Protein AF-A0AB73U6R0-F1 (afdb_monomer_lite)

Organism: Mycobacteroides chelonae (NCBI:txid1774)

Secondary structure (DSSP, 8-state):
----PPPPP---SHHHHHHHHHHHTT--HHHHHHHTT--HHHHHHHHHS-PPPSSHHHHHHHHHHHH---HHHHHH----S-TT----------------

pLDDT: mean 83.36, std 17.57, range [44.5, 97.25]

Structure (mmCIF, N/CA/C/O backbone):
data_AF-A0AB73U6R0-F1
#
_entry.id   AF-A0AB73U6R0-F1
#
loop_
_atom_site.group_PDB
_atom_site.id
_atom_site.type_symbol
_atom_site.label_atom_id
_atom_site.label_alt_id
_atom_site.label_comp_id
_atom_site.label_asym_id
_atom_site.label_entity_id
_atom_site.label_seq_id
_atom_site.pdbx_PDB_ins_code
_atom_site.Cartn_x
_atom_site.Cartn_y
_atom_site.Cartn_z
_atom_site.occupancy
_atom_site.B_iso_or_equiv
_atom_site.auth_seq_id
_atom_site.auth_comp_id
_atom_site.auth_asym_id
_atom_site.auth_atom_id
_atom_site.pdbx_PDB_model_num
ATOM 1 N N . MET A 1 1 ? 10.722 -23.371 -32.722 1.00 47.88 1 MET A N 1
ATOM 2 C CA . MET A 1 1 ? 9.477 -22.846 -32.126 1.00 47.88 1 MET A CA 1
ATOM 3 C C . MET A 1 1 ? 9.824 -22.347 -30.733 1.00 47.88 1 MET A C 1
ATOM 5 O O . MET A 1 1 ? 10.112 -23.163 -29.871 1.00 47.88 1 MET A O 1
ATOM 9 N N . THR A 1 2 ? 9.940 -21.036 -30.536 1.00 54.28 2 THR A N 1
ATOM 10 C CA . THR A 1 2 ? 10.186 -20.450 -29.210 1.00 54.28 2 THR A CA 1
ATOM 11 C C . THR A 1 2 ? 8.853 -20.334 -28.486 1.00 54.28 2 THR A C 1
ATOM 13 O O . THR A 1 2 ? 7.950 -19.665 -28.981 1.00 54.28 2 THR A O 1
ATOM 16 N N . VAL A 1 3 ? 8.712 -21.011 -27.349 1.00 58.72 3 VAL A N 1
ATOM 17 C CA . VAL A 1 3 ? 7.534 -20.881 -26.488 1.00 58.72 3 VAL A CA 1
ATOM 18 C C . VAL A 1 3 ? 7.559 -19.463 -25.913 1.00 58.72 3 VAL A C 1
ATOM 20 O O . VAL A 1 3 ? 8.443 -19.144 -25.120 1.00 58.72 3 VAL A O 1
ATOM 23 N N . GLN A 1 4 ? 6.647 -18.588 -26.347 1.00 63.84 4 GLN A N 1
ATOM 24 C CA . GLN A 1 4 ? 6.365 -17.370 -25.590 1.00 63.84 4 GLN A CA 1
ATOM 25 C C . GLN A 1 4 ? 5.693 -17.817 -24.296 1.00 63.84 4 GLN A C 1
ATOM 27 O O . GLN A 1 4 ? 4.578 -18.328 -24.320 1.00 63.84 4 GLN A O 1
ATOM 32 N N . LEU A 1 5 ? 6.404 -17.685 -23.181 1.00 68.50 5 LEU A N 1
ATOM 33 C CA . LEU A 1 5 ? 5.781 -17.768 -21.869 1.00 68.50 5 LEU A CA 1
ATOM 34 C C . LEU A 1 5 ? 4.883 -16.539 -21.710 1.00 68.50 5 LEU A C 1
ATOM 36 O O . LEU A 1 5 ? 5.320 -15.420 -21.996 1.00 68.50 5 LEU A O 1
ATOM 40 N N . ASP A 1 6 ? 3.648 -16.751 -21.263 1.00 81.06 6 ASP A N 1
ATOM 41 C CA . ASP A 1 6 ? 2.764 -15.658 -20.874 1.00 81.06 6 ASP A CA 1
ATOM 42 C C . ASP A 1 6 ? 3.458 -14.808 -19.800 1.00 81.06 6 ASP A C 1
ATOM 44 O O . ASP A 1 6 ? 4.084 -15.328 -18.871 1.00 81.06 6 ASP A O 1
ATOM 48 N N . TRP A 1 7 ? 3.398 -13.484 -19.942 1.00 82.00 7 TRP A N 1
ATOM 49 C CA . TRP A 1 7 ? 4.011 -12.579 -18.976 1.00 82.00 7 TRP A CA 1
ATOM 50 C C . TRP A 1 7 ? 3.245 -12.633 -17.648 1.00 82.00 7 TRP A C 1
ATOM 52 O O . TRP A 1 7 ? 2.071 -12.269 -17.587 1.00 82.00 7 TRP A O 1
ATOM 62 N N . ILE A 1 8 ? 3.921 -13.066 -16.580 1.00 78.06 8 ILE A N 1
ATOM 63 C CA . ILE A 1 8 ? 3.374 -13.085 -15.219 1.00 78.06 8 ILE A CA 1
ATOM 64 C C . ILE A 1 8 ? 3.963 -11.895 -14.447 1.00 78.06 8 ILE A C 1
ATOM 66 O O . ILE A 1 8 ? 5.186 -11.831 -14.287 1.00 78.06 8 ILE A O 1
ATOM 70 N N . PRO A 1 9 ? 3.140 -10.948 -13.958 1.00 76.44 9 PRO A N 1
ATOM 71 C CA . PRO A 1 9 ? 3.637 -9.820 -13.180 1.00 76.44 9 PRO A CA 1
ATOM 72 C C . PRO A 1 9 ? 4.194 -10.286 -11.827 1.00 76.44 9 PRO A C 1
ATOM 74 O O . PRO A 1 9 ? 3.555 -11.051 -11.103 1.00 76.44 9 PRO A O 1
ATOM 77 N N . ASP A 1 10 ? 5.379 -9.791 -11.466 1.00 83.81 10 ASP A N 1
ATOM 78 C CA . ASP A 1 10 ? 6.017 -10.110 -10.188 1.00 83.81 10 ASP A CA 1
ATOM 79 C C . ASP A 1 10 ? 5.448 -9.256 -9.044 1.00 83.81 10 ASP A C 1
ATOM 81 O O . ASP A 1 10 ? 5.679 -8.046 -8.963 1.00 83.81 10 ASP A O 1
ATOM 85 N N . LEU A 1 11 ? 4.729 -9.912 -8.130 1.00 88.94 11 LEU A N 1
ATOM 86 C CA . LEU A 1 11 ? 4.157 -9.323 -6.914 1.00 88.94 11 LEU A CA 1
ATOM 87 C C . LEU A 1 11 ? 4.929 -9.715 -5.638 1.00 88.94 11 LEU A C 1
ATOM 89 O O . LEU A 1 11 ? 4.411 -9.585 -4.524 1.00 88.94 11 LEU A O 1
ATOM 93 N N . SER A 1 12 ? 6.176 -10.179 -5.775 1.00 88.00 12 SER A N 1
ATOM 94 C CA . SER A 1 12 ? 7.047 -10.550 -4.652 1.00 88.00 12 SER A CA 1
ATOM 95 C C . SER A 1 12 ? 7.416 -9.352 -3.770 1.00 88.00 12 SER A C 1
ATOM 97 O O . SER A 1 12 ? 7.540 -9.480 -2.545 1.00 88.00 12 SER A O 1
ATOM 99 N N . THR A 1 13 ? 7.515 -8.155 -4.356 1.00 92.50 13 THR A N 1
ATOM 100 C CA . THR A 1 13 ? 7.883 -6.934 -3.632 1.00 92.50 13 THR A CA 1
ATOM 101 C C . THR A 1 13 ? 6.668 -6.188 -3.083 1.00 92.50 13 THR A C 1
ATOM 103 O O . THR A 1 13 ? 5.571 -6.217 -3.642 1.00 92.50 13 THR A O 1
ATOM 106 N N . PHE A 1 14 ? 6.877 -5.473 -1.975 1.00 94.06 14 PHE A N 1
ATOM 107 C CA . PHE A 1 14 ? 5.853 -4.602 -1.394 1.00 94.06 14 PHE A CA 1
ATOM 108 C C . PHE A 1 14 ? 5.413 -3.508 -2.377 1.00 94.06 14 PHE A C 1
ATOM 110 O O . PHE A 1 14 ? 4.223 -3.251 -2.521 1.00 94.06 14 PHE A O 1
ATOM 117 N N . SER A 1 15 ? 6.369 -2.928 -3.104 1.00 94.56 15 SER A N 1
ATOM 118 C CA . SER A 1 15 ? 6.142 -1.912 -4.132 1.00 94.56 15 SER A CA 1
ATOM 119 C C . SER A 1 15 ? 5.225 -2.412 -5.246 1.00 94.56 15 SER A C 1
ATOM 121 O O . SER A 1 15 ? 4.260 -1.736 -5.596 1.00 94.56 15 SER A O 1
ATOM 123 N N . SER A 1 16 ? 5.468 -3.630 -5.746 1.00 94.25 16 SER A N 1
ATOM 124 C CA . SER A 1 16 ? 4.623 -4.250 -6.770 1.00 94.25 16 SER A CA 1
ATOM 125 C C . SER A 1 16 ? 3.192 -4.475 -6.276 1.00 94.25 16 SER A C 1
ATOM 127 O O . SER A 1 16 ? 2.239 -4.223 -7.011 1.00 94.25 16 SER A O 1
ATOM 129 N N . ARG A 1 17 ? 3.014 -4.910 -5.021 1.00 95.12 17 ARG A N 1
ATOM 130 C CA . ARG A 1 17 ? 1.676 -5.101 -4.430 1.00 95.12 17 ARG A CA 1
ATOM 131 C C . ARG A 1 17 ? 0.934 -3.785 -4.216 1.00 95.12 17 ARG A C 1
ATOM 133 O O . ARG A 1 17 ? -0.254 -3.715 -4.511 1.00 95.12 17 ARG A O 1
ATOM 140 N N . LEU A 1 18 ? 1.629 -2.739 -3.770 1.00 95.12 18 LEU A N 1
ATOM 141 C CA . LEU A 1 18 ? 1.092 -1.376 -3.675 1.00 95.12 18 LEU A CA 1
ATOM 142 C C . LEU A 1 18 ? 0.583 -0.872 -5.028 1.00 95.12 18 LEU A C 1
ATOM 144 O O . LEU A 1 18 ? -0.550 -0.398 -5.125 1.00 95.12 18 LEU A O 1
ATOM 148 N N . ALA A 1 19 ? 1.396 -1.031 -6.075 1.00 95.06 19 ALA A N 1
ATOM 149 C CA . ALA A 1 19 ? 0.998 -0.675 -7.428 1.00 95.06 19 ALA A CA 1
ATOM 150 C C . ALA A 1 19 ? -0.234 -1.482 -7.866 1.00 95.06 19 ALA A C 1
ATOM 152 O O . ALA A 1 19 ? -1.192 -0.898 -8.367 1.00 95.06 19 ALA A O 1
ATOM 153 N N . ALA A 1 20 ? -0.254 -2.797 -7.626 1.00 94.44 20 ALA A N 1
ATOM 154 C CA . ALA A 1 20 ? -1.394 -3.648 -7.965 1.00 94.44 20 ALA A CA 1
ATOM 155 C C . ALA A 1 20 ? -2.693 -3.193 -7.278 1.00 94.44 20 ALA A C 1
ATOM 157 O O . ALA A 1 20 ? -3.714 -3.073 -7.950 1.00 94.44 20 ALA A O 1
ATOM 158 N N . ILE A 1 21 ? -2.650 -2.863 -5.981 1.00 95.06 21 ILE A N 1
ATOM 159 C CA . ILE A 1 21 ? -3.805 -2.318 -5.246 1.00 95.06 21 ILE A CA 1
ATOM 160 C C . ILE A 1 21 ? -4.287 -1.021 -5.896 1.00 95.06 21 ILE A C 1
ATOM 162 O O . ILE A 1 21 ? -5.470 -0.870 -6.193 1.00 95.06 21 ILE A O 1
ATOM 166 N N . ARG A 1 22 ? -3.366 -0.092 -6.163 1.00 95.81 22 ARG A N 1
ATOM 167 C CA . ARG A 1 22 ? -3.690 1.195 -6.779 1.00 95.81 22 ARG A CA 1
ATOM 168 C C . ARG A 1 22 ? -4.344 1.013 -8.153 1.00 95.81 22 ARG A C 1
ATOM 170 O O . ARG A 1 22 ? -5.342 1.665 -8.448 1.00 95.81 22 ARG A O 1
ATOM 177 N N . HIS A 1 23 ? -3.796 0.123 -8.977 1.00 95.19 23 HIS A N 1
ATOM 178 C CA . HIS A 1 23 ? -4.343 -0.195 -10.294 1.00 95.19 23 HIS A CA 1
ATOM 179 C C . HIS A 1 23 ? -5.718 -0.862 -10.204 1.00 95.19 23 HIS A C 1
ATOM 181 O O . HIS A 1 23 ? -6.609 -0.481 -10.958 1.00 95.19 23 HIS A O 1
ATOM 187 N N . GLN A 1 24 ? -5.915 -1.782 -9.257 1.00 95.19 24 GLN A N 1
ATOM 188 C CA . GLN A 1 24 ? -7.207 -2.427 -9.014 1.00 95.19 24 GLN A CA 1
ATOM 189 C C . GLN A 1 24 ? -8.292 -1.416 -8.620 1.00 95.19 24 GLN A C 1
ATOM 191 O O . GLN A 1 24 ? -9.438 -1.553 -9.036 1.00 95.19 24 GLN A O 1
ATOM 196 N N . MET A 1 25 ? -7.928 -0.389 -7.849 1.00 94.81 25 MET A N 1
ATOM 197 C CA . MET A 1 25 ? -8.848 0.675 -7.437 1.00 94.81 25 MET A CA 1
ATOM 198 C C . MET A 1 25 ? -9.038 1.777 -8.490 1.00 94.81 25 MET A C 1
ATOM 200 O O . MET A 1 25 ? -9.875 2.658 -8.312 1.00 94.81 25 MET A O 1
ATOM 204 N N . GLY A 1 26 ? -8.258 1.761 -9.576 1.00 96.50 26 GLY A N 1
ATOM 205 C CA . GLY A 1 26 ? -8.273 2.822 -10.585 1.00 96.50 26 GLY A CA 1
ATOM 206 C C . GLY A 1 26 ? -7.684 4.150 -10.099 1.00 96.50 26 GLY A C 1
ATOM 207 O O . GLY A 1 26 ? -7.981 5.193 -10.674 1.00 96.50 26 GLY A O 1
ATOM 208 N N . TRP A 1 27 ? -6.858 4.131 -9.051 1.00 97.25 27 TRP A N 1
ATOM 209 C CA . TRP A 1 27 ? -6.292 5.337 -8.447 1.00 97.25 27 TRP A CA 1
ATOM 210 C C . TRP A 1 27 ? -4.951 5.739 -9.074 1.00 97.25 27 TRP A C 1
ATOM 212 O O . TRP A 1 27 ? -4.138 4.918 -9.512 1.00 97.25 27 TRP A O 1
ATOM 222 N N . ASN A 1 28 ? -4.653 7.033 -9.045 1.00 96.06 28 ASN A N 1
ATOM 223 C CA . ASN A 1 28 ? -3.287 7.537 -9.149 1.00 96.06 28 ASN A CA 1
ATOM 224 C C . ASN A 1 28 ? -2.608 7.589 -7.761 1.00 96.06 28 ASN A C 1
ATOM 226 O O . ASN A 1 28 ? -3.234 7.349 -6.731 1.00 96.06 28 ASN A O 1
ATOM 230 N N . ILE A 1 29 ? -1.301 7.885 -7.711 1.00 95.75 29 ILE A N 1
ATOM 231 C CA . ILE A 1 29 ? -0.532 7.892 -6.447 1.00 95.75 29 ILE A CA 1
ATOM 232 C C . ILE A 1 29 ? -1.121 8.868 -5.416 1.00 95.75 29 ILE A C 1
ATOM 234 O O . ILE A 1 29 ? -1.130 8.568 -4.224 1.00 95.75 29 ILE A O 1
ATOM 238 N N . LYS A 1 30 ? -1.599 10.043 -5.847 1.00 95.81 30 LYS A N 1
ATOM 239 C CA . LYS A 1 30 ? -2.165 11.038 -4.926 1.00 95.81 30 LYS A CA 1
ATOM 240 C C . LYS A 1 30 ? -3.494 10.555 -4.359 1.00 95.81 30 LYS A C 1
ATOM 242 O O . LYS A 1 30 ? -3.697 10.670 -3.158 1.00 95.81 30 LYS A O 1
ATOM 247 N N . GLU A 1 31 ? -4.359 10.008 -5.205 1.00 97.19 31 GLU A N 1
ATOM 248 C CA . GLU A 1 31 ? -5.654 9.454 -4.796 1.00 97.19 31 GLU A CA 1
ATOM 249 C C . GLU A 1 31 ? -5.478 8.294 -3.823 1.00 97.19 31 GLU A C 1
ATOM 251 O O . GLU A 1 31 ? -6.103 8.300 -2.771 1.00 97.19 31 GLU A O 1
ATOM 256 N N . ALA A 1 32 ? -4.569 7.361 -4.112 1.00 95.56 32 ALA A N 1
ATOM 257 C CA . ALA A 1 32 ? -4.305 6.228 -3.234 1.00 95.56 32 ALA A CA 1
ATOM 258 C C . ALA A 1 32 ? -3.763 6.670 -1.865 1.00 95.56 32 ALA A C 1
ATOM 260 O O . ALA A 1 32 ? -4.210 6.189 -0.824 1.00 95.56 32 ALA A O 1
ATOM 261 N N . ALA A 1 33 ? -2.850 7.644 -1.866 1.00 95.69 33 ALA A N 1
ATOM 262 C CA . ALA A 1 33 ? -2.323 8.231 -0.645 1.00 95.69 33 ALA A CA 1
ATOM 263 C C . ALA A 1 33 ? -3.426 8.920 0.177 1.00 95.69 33 ALA A C 1
ATOM 265 O O . ALA A 1 33 ? -3.531 8.670 1.373 1.00 95.69 33 ALA A O 1
ATOM 266 N N . VAL A 1 34 ? -4.285 9.724 -0.458 1.00 96.50 34 VAL A N 1
ATOM 267 C CA . VAL A 1 34 ? -5.418 10.388 0.211 1.00 96.50 34 VAL A CA 1
ATOM 268 C C . VAL A 1 34 ? -6.419 9.368 0.754 1.00 96.50 34 VAL A C 1
ATOM 270 O O . VAL A 1 34 ? -6.800 9.470 1.916 1.00 96.50 34 VAL A O 1
ATOM 273 N N . ALA A 1 35 ? -6.799 8.373 -0.050 1.00 94.62 35 ALA A N 1
ATOM 274 C CA . ALA A 1 35 ? -7.747 7.332 0.336 1.00 94.62 35 ALA A CA 1
ATOM 275 C C . ALA A 1 35 ? -7.260 6.524 1.545 1.00 94.62 35 ALA A C 1
ATOM 277 O O . ALA A 1 35 ? -8.059 6.177 2.403 1.00 94.62 35 ALA A O 1
ATOM 278 N N . CYS A 1 36 ? -5.952 6.277 1.646 1.00 94.75 36 CYS A N 1
ATOM 279 C CA . CYS A 1 36 ? -5.357 5.530 2.755 1.00 94.75 36 CYS A CA 1
ATOM 280 C C . CYS A 1 36 ? -4.794 6.428 3.874 1.00 94.75 36 CYS A C 1
ATOM 282 O O . CYS A 1 36 ? -4.013 5.947 4.691 1.00 94.75 36 CYS A O 1
ATOM 284 N N . ALA A 1 37 ? -5.109 7.731 3.886 1.00 94.38 37 ALA A N 1
ATOM 285 C CA . ALA A 1 37 ? -4.593 8.710 4.853 1.00 94.38 37 ALA A CA 1
ATOM 286 C C . ALA A 1 37 ? -3.046 8.752 4.983 1.00 94.38 37 ALA A C 1
ATOM 288 O O . ALA A 1 37 ? -2.485 9.069 6.033 1.00 94.38 37 ALA A O 1
ATOM 289 N N . ILE A 1 38 ? -2.335 8.471 3.890 1.00 94.75 38 ILE A N 1
ATOM 290 C CA . ILE A 1 38 ? -0.871 8.451 3.787 1.00 94.75 38 ILE A CA 1
ATOM 291 C C . ILE A 1 38 ? -0.385 9.695 3.031 1.00 94.75 38 ILE A C 1
ATOM 293 O O . ILE A 1 38 ? -1.055 10.236 2.153 1.00 94.75 38 ILE A O 1
ATOM 297 N N . ARG A 1 39 ? 0.830 10.173 3.331 1.00 95.50 39 ARG A N 1
ATOM 298 C CA . ARG A 1 39 ? 1.433 11.273 2.560 1.00 95.50 39 ARG A CA 1
ATOM 299 C C . ARG A 1 39 ? 1.779 10.812 1.133 1.00 95.50 39 ARG A C 1
ATOM 301 O O . ARG A 1 39 ? 2.466 9.798 0.991 1.00 95.50 39 ARG A O 1
ATOM 308 N N . PRO A 1 40 ? 1.447 11.582 0.077 1.00 95.62 40 PRO A N 1
ATOM 309 C CA . PRO A 1 40 ? 1.758 11.201 -1.306 1.00 95.62 40 PRO A CA 1
ATOM 310 C C . PRO A 1 40 ? 3.247 10.949 -1.580 1.00 95.62 40 PRO A C 1
ATOM 312 O O . PRO A 1 40 ? 3.590 10.094 -2.394 1.00 95.62 40 PRO A O 1
ATOM 315 N N . SER A 1 41 ? 4.144 11.670 -0.896 1.00 95.06 41 SER A N 1
ATOM 316 C CA . SER A 1 41 ? 5.591 11.453 -1.002 1.00 95.06 41 SER A CA 1
ATOM 317 C C . SER A 1 41 ? 6.011 10.086 -0.466 1.00 95.06 41 SER A C 1
ATOM 319 O O . SER A 1 41 ? 6.796 9.401 -1.112 1.00 95.06 41 SER A O 1
ATOM 321 N N . SER A 1 42 ? 5.446 9.659 0.665 1.00 95.62 42 SER A N 1
ATOM 322 C CA . SER A 1 42 ? 5.712 8.345 1.252 1.00 95.62 42 SER A CA 1
ATOM 323 C C . SER A 1 42 ? 5.235 7.224 0.335 1.00 95.62 42 SER A C 1
ATOM 325 O O . SER A 1 42 ? 6.006 6.316 0.046 1.00 95.62 42 SER A O 1
ATOM 327 N N . TRP A 1 43 ? 4.019 7.341 -0.209 1.00 94.88 43 TRP A N 1
ATOM 328 C CA . TRP A 1 43 ? 3.511 6.381 -1.192 1.00 94.88 43 TRP A CA 1
ATOM 329 C C . TRP A 1 43 ? 4.442 6.271 -2.406 1.00 94.88 43 TRP A C 1
ATOM 331 O O . TRP A 1 43 ? 4.831 5.175 -2.805 1.00 94.88 43 TRP A O 1
ATOM 341 N N . ARG A 1 44 ? 4.856 7.416 -2.967 1.00 95.00 44 ARG A N 1
ATOM 342 C CA . ARG A 1 44 ? 5.777 7.470 -4.110 1.00 95.00 44 ARG A CA 1
ATOM 343 C C . ARG A 1 44 ? 7.124 6.812 -3.804 1.00 95.00 44 ARG A C 1
ATOM 345 O O . ARG A 1 44 ? 7.634 6.084 -4.648 1.00 95.00 44 ARG A O 1
ATOM 352 N N . GLU A 1 45 ? 7.708 7.061 -2.633 1.00 95.38 45 GLU A N 1
ATOM 353 C CA . GLU A 1 45 ? 8.979 6.445 -2.227 1.00 95.38 45 GLU A CA 1
ATOM 354 C C . GLU A 1 45 ? 8.873 4.924 -2.086 1.00 95.38 45 GLU A C 1
ATOM 356 O O . GLU A 1 45 ? 9.815 4.207 -2.432 1.00 95.38 45 GLU A O 1
ATOM 361 N N . TRP A 1 46 ? 7.741 4.420 -1.595 1.00 95.69 46 TRP A N 1
ATOM 362 C CA . TRP A 1 46 ? 7.536 2.982 -1.454 1.00 95.69 46 TRP A CA 1
ATOM 363 C C . TRP A 1 46 ? 7.288 2.306 -2.796 1.00 95.69 46 TRP A C 1
ATOM 365 O O . TRP A 1 46 ? 7.868 1.255 -3.054 1.00 95.69 46 TRP A O 1
ATOM 375 N N . GLU A 1 47 ? 6.476 2.908 -3.665 1.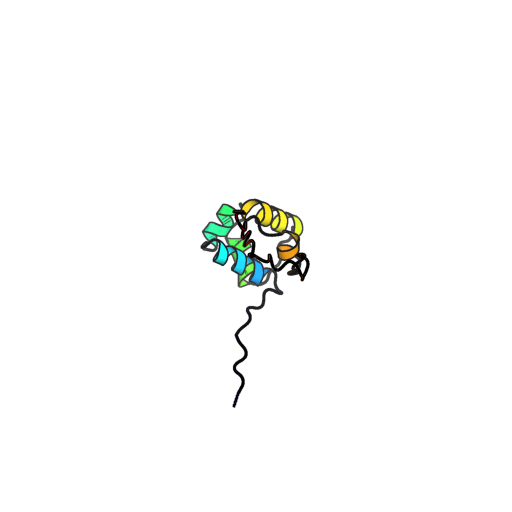00 93.94 47 GLU A N 1
ATOM 376 C CA . GLU A 1 47 ? 6.126 2.327 -4.965 1.00 93.94 47 GLU A CA 1
ATOM 377 C C . GLU A 1 47 ? 7.274 2.440 -5.982 1.00 93.94 47 GLU A C 1
ATOM 379 O O . GLU A 1 47 ? 7.570 1.470 -6.672 1.00 93.94 47 GLU A O 1
ATOM 384 N N . LEU A 1 48 ? 7.957 3.590 -6.061 1.00 92.50 48 LEU A N 1
ATOM 385 C CA . LEU A 1 48 ? 8.957 3.849 -7.109 1.00 92.50 48 LEU A CA 1
ATOM 386 C C . LEU A 1 48 ? 10.399 3.586 -6.671 1.00 92.50 48 LEU A C 1
ATOM 388 O O . LEU A 1 48 ? 11.212 3.152 -7.481 1.00 92.50 48 LEU A O 1
ATOM 392 N N . SER A 1 49 ? 10.736 3.864 -5.409 1.00 91.62 49 SER A N 1
ATOM 393 C CA . SER A 1 49 ? 12.118 3.742 -4.918 1.00 91.62 49 SER A CA 1
ATOM 394 C C . SER A 1 49 ? 12.379 2.422 -4.189 1.00 91.62 49 SER A C 1
ATOM 396 O O . SER A 1 49 ? 13.488 2.209 -3.701 1.00 91.62 49 SER A O 1
ATOM 398 N N . GLY A 1 50 ? 11.369 1.557 -4.047 1.00 87.81 50 GLY A N 1
ATOM 399 C CA . GLY A 1 50 ? 11.499 0.275 -3.350 1.00 87.81 50 GLY A CA 1
ATOM 400 C C . GLY A 1 50 ? 11.702 0.390 -1.836 1.00 87.81 50 GLY A C 1
ATOM 401 O O . GLY A 1 50 ? 12.024 -0.602 -1.17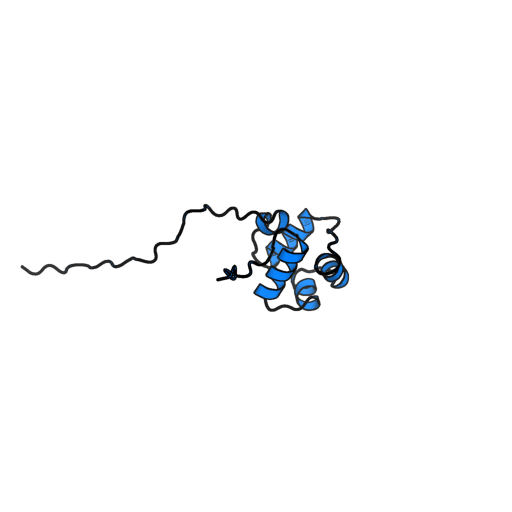8 1.00 87.81 50 GLY A O 1
ATOM 402 N N . ARG A 1 51 ? 11.554 1.590 -1.253 1.00 90.75 51 ARG A N 1
ATOM 403 C CA . ARG A 1 51 ? 11.736 1.784 0.191 1.00 90.75 51 ARG A CA 1
ATOM 404 C C . ARG A 1 51 ? 10.599 1.133 0.963 1.00 90.75 51 ARG A C 1
ATOM 406 O O . ARG A 1 51 ? 9.448 1.159 0.543 1.00 90.75 51 ARG A O 1
ATOM 413 N N . ARG A 1 52 ? 10.909 0.610 2.149 1.00 90.25 52 ARG A N 1
ATOM 414 C CA . ARG A 1 52 ? 9.878 0.143 3.079 1.00 90.25 52 ARG A CA 1
ATOM 415 C C . ARG A 1 52 ? 9.441 1.247 4.049 1.00 90.25 52 ARG A C 1
ATOM 417 O O . ARG A 1 52 ? 10.276 2.057 4.464 1.00 90.25 52 ARG A O 1
ATOM 424 N N . PRO A 1 53 ? 8.156 1.271 4.438 1.00 93.00 53 PRO A N 1
ATOM 425 C CA . PRO A 1 53 ? 7.677 2.075 5.553 1.00 93.00 53 PRO A CA 1
ATOM 426 C C . PRO A 1 53 ? 8.413 1.725 6.850 1.00 93.00 53 PRO A C 1
ATOM 428 O O . PRO A 1 53 ? 8.742 0.564 7.085 1.00 93.00 53 PRO A O 1
ATOM 431 N N . ARG A 1 54 ? 8.634 2.723 7.717 1.00 90.06 54 ARG A N 1
ATOM 432 C CA . ARG A 1 54 ? 9.215 2.495 9.054 1.00 90.06 54 ARG A CA 1
ATOM 433 C C . ARG A 1 54 ? 8.246 1.758 9.991 1.00 90.06 54 ARG A C 1
ATOM 435 O O . ARG A 1 54 ? 8.691 0.892 10.728 1.00 90.06 54 ARG A O 1
ATOM 442 N N . GLY A 1 55 ? 6.951 2.077 9.922 1.00 92.56 55 GLY A N 1
ATOM 443 C CA . GLY A 1 55 ? 5.859 1.350 10.587 1.00 92.56 55 GLY A CA 1
ATOM 444 C C . GLY A 1 55 ? 5.183 0.400 9.606 1.00 92.56 55 GLY A C 1
ATOM 445 O O . GLY A 1 55 ? 4.108 0.687 9.089 1.00 92.56 55 GLY A O 1
ATOM 446 N N . TYR A 1 56 ? 5.897 -0.653 9.204 1.00 93.69 56 TYR A N 1
ATOM 447 C CA . TYR A 1 56 ? 5.465 -1.509 8.096 1.00 93.69 56 TYR A CA 1
ATOM 448 C C . TY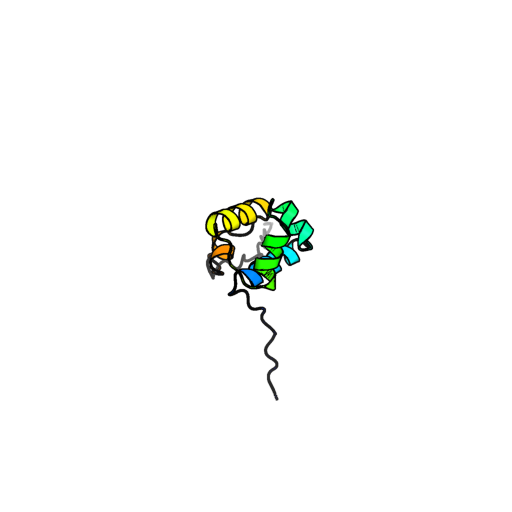R A 1 56 ? 4.122 -2.193 8.367 1.00 93.69 56 TYR A C 1
ATOM 450 O O . TYR A 1 56 ? 3.277 -2.232 7.475 1.00 93.69 56 TYR A O 1
ATOM 458 N N . GLN A 1 57 ? 3.918 -2.697 9.586 1.00 95.19 57 GLN A N 1
ATOM 459 C CA . GLN A 1 57 ? 2.685 -3.384 9.966 1.00 95.19 57 GLN A CA 1
ATOM 460 C C 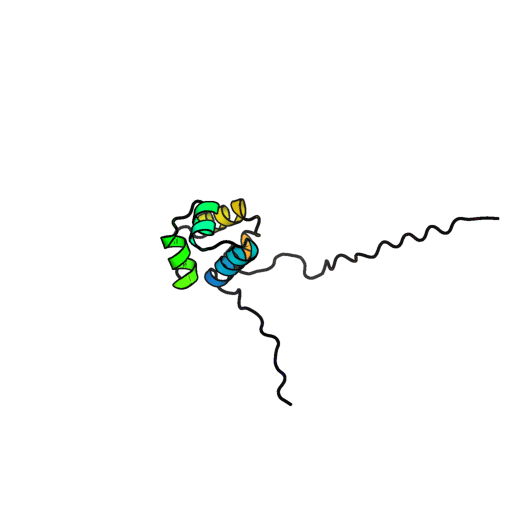. GLN A 1 57 ? 1.515 -2.410 10.044 1.00 95.19 57 GLN A C 1
ATOM 462 O O . GLN A 1 57 ? 0.485 -2.662 9.432 1.00 95.19 57 GLN A O 1
ATOM 467 N N . GLU A 1 58 ? 1.705 -1.270 10.703 1.00 95.12 58 GLU A N 1
ATOM 468 C CA . GLU A 1 58 ? 0.675 -0.247 10.880 1.00 95.12 58 GLU A CA 1
ATOM 469 C C . GLU A 1 58 ? 0.211 0.306 9.527 1.00 95.12 58 GLU A C 1
ATOM 471 O O . GLU A 1 58 ? -0.982 0.454 9.282 1.00 95.12 58 GLU A O 1
ATOM 476 N N . ILE A 1 59 ? 1.147 0.541 8.602 1.00 95.81 59 ILE A N 1
ATOM 477 C CA . ILE A 1 59 ? 0.824 0.991 7.243 1.00 95.81 59 ILE A CA 1
ATOM 478 C C . ILE A 1 59 ? 0.093 -0.092 6.447 1.00 95.81 59 ILE A C 1
ATOM 480 O O . ILE A 1 59 ? -0.867 0.218 5.743 1.00 95.81 59 ILE A O 1
ATOM 484 N N . CYS A 1 60 ? 0.521 -1.356 6.536 1.00 96.19 60 CYS A N 1
ATOM 485 C CA . CYS A 1 60 ? -0.184 -2.448 5.863 1.00 96.19 60 CYS A CA 1
ATOM 486 C C . CYS A 1 60 ? -1.601 -2.624 6.420 1.00 96.19 60 CYS A C 1
ATOM 488 O O . CYS A 1 60 ? -2.523 -2.890 5.655 1.00 96.19 60 CYS A O 1
ATOM 490 N N . GLU A 1 61 ? -1.779 -2.468 7.730 1.00 95.81 61 GLU A N 1
ATOM 491 C CA . GLU A 1 61 ? -3.082 -2.538 8.382 1.00 95.81 61 GLU A CA 1
ATOM 492 C C . GLU A 1 61 ? -3.995 -1.395 7.921 1.00 95.81 61 GLU A C 1
ATOM 494 O O . GLU A 1 61 ? -5.143 -1.641 7.559 1.00 95.81 61 GLU A O 1
ATOM 499 N N . GLU A 1 62 ? -3.483 -0.164 7.862 1.00 95.50 62 GLU A N 1
ATOM 500 C CA . GLU A 1 62 ? -4.250 0.997 7.401 1.00 95.50 62 GLU A CA 1
ATOM 501 C C . GLU A 1 62 ? -4.680 0.840 5.936 1.00 95.50 62 GLU A C 1
ATOM 503 O O . GLU A 1 62 ? -5.854 0.990 5.602 1.00 95.50 62 GLU A O 1
ATOM 508 N N . ILE A 1 63 ? -3.759 0.439 5.055 1.00 96.06 63 ILE A N 1
ATOM 509 C CA . ILE A 1 63 ? -4.082 0.186 3.644 1.00 96.06 63 ILE A CA 1
ATOM 510 C C . ILE A 1 63 ? -5.115 -0.941 3.523 1.00 96.06 63 ILE A C 1
ATOM 512 O O . ILE A 1 63 ? -6.067 -0.812 2.751 1.00 96.06 63 ILE A O 1
ATOM 516 N N . ALA A 1 64 ? -4.971 -2.028 4.288 1.00 96.06 64 ALA A N 1
ATOM 517 C CA . ALA A 1 64 ? -5.934 -3.128 4.295 1.00 96.06 64 ALA A CA 1
ATOM 518 C C . ALA A 1 64 ? -7.335 -2.670 4.719 1.00 96.06 64 ALA A C 1
ATOM 520 O O . ALA A 1 64 ? -8.314 -3.030 4.067 1.00 96.06 64 ALA A O 1
ATOM 521 N N . LYS A 1 65 ? -7.435 -1.811 5.741 1.00 95.69 65 LYS A N 1
ATOM 522 C CA . LYS A 1 65 ? -8.710 -1.237 6.198 1.00 95.69 65 LYS A CA 1
ATOM 523 C C . LYS A 1 65 ? -9.417 -0.427 5.110 1.00 95.69 65 LYS A C 1
ATOM 525 O O . LYS A 1 65 ? -10.619 -0.594 4.934 1.00 95.69 65 LYS A O 1
ATOM 530 N N . HIS A 1 66 ? -8.692 0.413 4.367 1.00 95.12 66 HIS A N 1
ATOM 531 C CA . HIS A 1 66 ? -9.295 1.286 3.343 1.00 95.12 66 HIS A CA 1
ATOM 532 C C . HIS A 1 66 ? -9.562 0.592 2.008 1.00 95.12 66 HIS A C 1
ATOM 534 O O . HIS A 1 66 ? -10.422 1.028 1.248 1.00 95.12 66 HIS A O 1
ATOM 540 N N . THR A 1 67 ? -8.829 -0.478 1.700 1.00 95.06 67 THR A N 1
ATOM 541 C CA . THR A 1 67 ? -8.903 -1.140 0.385 1.00 95.06 67 THR A CA 1
ATOM 542 C C . THR A 1 67 ? -9.570 -2.512 0.421 1.00 95.06 67 THR A C 1
ATOM 544 O O . THR A 1 67 ? -9.912 -3.049 -0.629 1.00 95.06 67 THR A O 1
ATOM 547 N N . GLY A 1 68 ? -9.751 -3.102 1.604 1.00 93.38 68 GLY A N 1
ATOM 548 C CA . GLY A 1 68 ? -10.292 -4.452 1.767 1.00 93.38 68 GLY A CA 1
ATOM 549 C C . GLY A 1 68 ? -9.345 -5.568 1.313 1.00 93.38 68 GLY A C 1
ATOM 550 O O . GLY A 1 68 ? -9.755 -6.726 1.245 1.00 93.38 68 GLY A O 1
ATOM 551 N N . VAL A 1 69 ? -8.089 -5.248 0.984 1.00 94.50 69 VAL A N 1
ATOM 552 C CA . VAL A 1 69 ? -7.081 -6.255 0.636 1.00 94.50 69 VAL A CA 1
ATOM 553 C C . VAL A 1 69 ? -6.683 -7.073 1.864 1.00 94.50 69 VAL A C 1
ATOM 555 O O . VAL A 1 69 ? -6.639 -6.561 2.983 1.00 94.50 69 VAL A O 1
ATOM 558 N N . ASP A 1 70 ? -6.340 -8.345 1.658 1.00 94.38 70 ASP A N 1
ATOM 559 C CA . ASP A 1 70 ? -5.810 -9.182 2.731 1.00 94.38 70 ASP A CA 1
ATOM 560 C C . ASP A 1 70 ? -4.490 -8.604 3.271 1.00 94.38 70 ASP A C 1
ATOM 562 O O . ASP A 1 70 ? -3.499 -8.443 2.549 1.00 94.38 70 ASP A O 1
ATOM 566 N N . TYR A 1 71 ? -4.485 -8.305 4.571 1.00 94.31 71 TYR A N 1
ATOM 567 C CA . TYR A 1 71 ? -3.340 -7.735 5.281 1.00 94.31 71 TYR A CA 1
ATOM 568 C C . TYR A 1 71 ? -2.078 -8.588 5.119 1.00 94.31 71 TYR A C 1
ATOM 570 O O . TYR A 1 71 ? -0.973 -8.069 4.935 1.00 94.31 71 TYR A O 1
ATOM 578 N N . VAL A 1 72 ? -2.219 -9.913 5.168 1.00 92.50 72 VAL A N 1
ATOM 579 C CA . VAL A 1 72 ? -1.060 -10.800 5.160 1.00 92.50 72 VAL A CA 1
ATOM 580 C C . VAL A 1 72 ? -0.478 -10.928 3.762 1.00 92.50 72 VAL A C 1
ATOM 582 O O . VAL A 1 72 ? 0.746 -10.904 3.603 1.00 92.50 72 VAL A O 1
ATOM 585 N N . TRP A 1 73 ? -1.327 -11.000 2.747 1.00 94.50 73 TRP A N 1
ATOM 586 C CA . TRP A 1 73 ? -0.920 -10.908 1.359 1.00 94.50 73 TRP A CA 1
ATOM 587 C C . TRP A 1 73 ? -0.191 -9.590 1.095 1.00 94.50 73 TRP A C 1
ATOM 589 O O . TRP A 1 73 ? 0.894 -9.604 0.519 1.00 94.50 73 TRP A O 1
ATOM 599 N N . LEU A 1 74 ? -0.692 -8.454 1.586 1.00 94.62 74 LEU A N 1
ATOM 600 C CA . LEU A 1 74 ? -0.004 -7.172 1.416 1.00 94.62 74 LEU A CA 1
ATOM 601 C C . LEU A 1 74 ?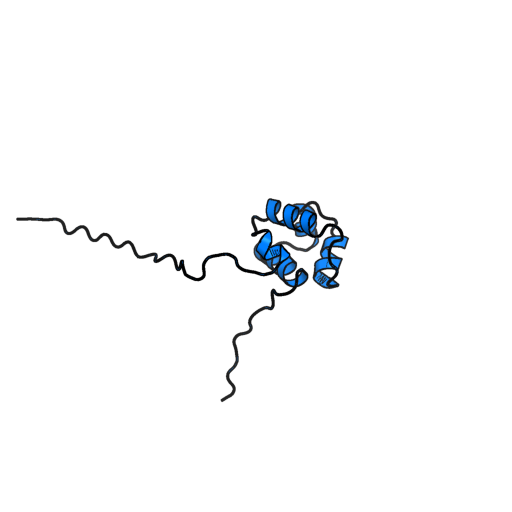 1.382 -7.186 2.083 1.00 94.62 74 LEU A C 1
ATOM 603 O O . LEU A 1 74 ? 2.383 -6.777 1.484 1.00 94.62 74 LEU A O 1
ATOM 607 N N . MET A 1 75 ? 1.472 -7.743 3.287 1.00 93.31 75 MET A N 1
ATOM 608 C CA . MET A 1 75 ? 2.714 -7.789 4.050 1.00 93.31 75 MET A CA 1
ATOM 609 C C . MET A 1 75 ? 3.750 -8.761 3.453 1.00 93.31 75 MET A C 1
ATOM 611 O O . MET A 1 75 ? 4.943 -8.444 3.431 1.00 93.31 75 MET A O 1
ATOM 615 N N . THR A 1 76 ? 3.317 -9.919 2.945 1.00 90.88 76 THR A N 1
ATOM 616 C CA . THR A 1 76 ? 4.199 -11.068 2.636 1.00 90.88 76 THR A CA 1
ATOM 617 C C . THR A 1 76 ? 4.150 -11.555 1.186 1.00 90.88 76 THR A C 1
ATOM 619 O O . THR A 1 76 ? 5.034 -12.297 0.766 1.00 90.88 76 THR A O 1
ATOM 622 N N . GLY A 1 77 ? 3.133 -11.167 0.419 1.00 90.44 77 GLY A N 1
ATOM 623 C CA . GLY A 1 77 ? 2.839 -11.698 -0.914 1.00 90.44 77 GLY A CA 1
ATOM 624 C C . GLY A 1 77 ? 2.264 -13.115 -0.921 1.00 90.44 77 GLY A C 1
ATOM 625 O O . GLY A 1 77 ? 2.028 -13.658 -1.995 1.00 90.44 77 GLY A O 1
ATOM 626 N N . GLN A 1 78 ? 2.038 -13.730 0.244 1.00 88.19 78 GLN A N 1
ATOM 627 C CA . GLN A 1 78 ? 1.497 -15.084 0.332 1.00 88.19 78 GLN A CA 1
ATOM 628 C C . GLN A 1 78 ? -0.024 -15.062 0.187 1.00 88.19 78 GLN A C 1
ATOM 630 O O . GLN A 1 78 ? -0.713 -14.408 0.969 1.00 88.19 78 GLN A O 1
ATOM 635 N N . ASP A 1 79 ? -0.548 -15.807 -0.787 1.00 84.38 79 ASP A N 1
ATOM 636 C CA . ASP A 1 79 ? -1.979 -16.099 -0.859 1.00 84.38 79 ASP A CA 1
ATOM 637 C C . ASP A 1 79 ? -2.315 -17.181 0.172 1.00 84.38 79 ASP A C 1
ATOM 639 O O . ASP A 1 79 ? -1.853 -18.319 0.075 1.00 84.38 79 ASP A O 1
ATOM 643 N N . ARG A 1 80 ? -3.082 -16.804 1.197 1.00 80.25 80 ARG A N 1
ATOM 644 C CA . ARG A 1 80 ? -3.504 -17.712 2.271 1.00 80.25 80 ARG A CA 1
ATOM 645 C C . ARG A 1 80 ? -4.790 -18.466 1.955 1.00 80.25 80 ARG A C 1
ATOM 647 O O . ARG A 1 80 ? -5.204 -19.298 2.762 1.00 80.25 80 ARG A O 1
ATOM 654 N N . ARG A 1 81 ? -5.440 -18.189 0.821 1.00 79.31 81 ARG A N 1
ATOM 655 C CA . ARG A 1 81 ? -6.640 -18.929 0.433 1.00 79.31 81 ARG A CA 1
ATOM 656 C C . ARG A 1 81 ? -6.265 -20.389 0.172 1.00 79.31 81 ARG A C 1
ATOM 658 O O . ARG A 1 81 ? -5.231 -20.650 -0.449 1.00 79.31 81 ARG A O 1
ATOM 665 N N . PRO A 1 82 ? -7.074 -21.355 0.640 1.00 72.62 82 PRO A N 1
ATOM 666 C CA . PRO A 1 82 ? -6.811 -22.756 0.372 1.00 72.62 82 PRO A CA 1
ATOM 667 C C . PRO A 1 82 ? -6.759 -22.981 -1.141 1.00 72.62 82 PRO A C 1
ATOM 669 O O . PRO A 1 82 ? -7.660 -22.593 -1.888 1.00 72.62 82 PRO A O 1
ATOM 672 N N . LYS A 1 83 ? -5.666 -23.600 -1.588 1.00 61.47 83 LYS A N 1
ATOM 673 C CA . LYS A 1 83 ? -5.389 -23.935 -2.987 1.00 61.47 83 LYS A CA 1
ATOM 674 C C . LYS A 1 83 ? -6.305 -25.101 -3.397 1.00 61.47 83 LYS A C 1
ATOM 676 O O . LYS A 1 83 ? -5.853 -26.232 -3.505 1.00 61.47 83 LYS A O 1
ATOM 681 N N . GLY A 1 84 ? -7.612 -24.854 -3.503 1.00 54.88 84 GLY A N 1
ATOM 682 C CA . GLY A 1 84 ? -8.591 -25.926 -3.712 1.00 54.88 84 GLY A CA 1
ATOM 683 C C . GLY A 1 84 ? -10.068 -25.537 -3.786 1.00 54.88 84 GLY A C 1
ATOM 684 O O . GLY A 1 84 ? -10.839 -26.327 -4.315 1.00 54.88 84 GLY A O 1
ATOM 685 N N . GLU A 1 85 ? -10.489 -24.344 -3.360 1.00 50.91 85 GLU A N 1
ATOM 686 C CA . GLU A 1 85 ? -11.896 -23.934 -3.510 1.00 50.91 85 GLU A CA 1
ATOM 687 C C . GLU A 1 85 ? -12.109 -23.249 -4.872 1.00 50.91 85 GLU A C 1
ATOM 689 O O . GLU A 1 85 ? -12.377 -22.051 -4.976 1.00 50.91 85 GLU A O 1
ATOM 694 N N . GLN A 1 86 ? -11.955 -24.004 -5.963 1.00 51.44 86 GLN A N 1
ATOM 695 C CA . GLN A 1 86 ? -12.679 -23.652 -7.181 1.00 51.44 86 GLN A CA 1
ATOM 696 C C . GLN A 1 86 ? -14.160 -23.810 -6.839 1.00 51.44 86 GLN A C 1
ATOM 698 O O . GLN A 1 86 ? -14.665 -24.928 -6.794 1.00 51.44 86 GLN A O 1
ATOM 703 N N . LEU A 1 87 ? -14.836 -22.697 -6.542 1.00 55.78 87 LEU A N 1
ATOM 704 C CA . LEU A 1 87 ? -16.289 -22.642 -6.433 1.00 55.78 87 LEU A CA 1
ATOM 705 C C . LEU A 1 87 ? -16.870 -23.260 -7.707 1.00 55.78 87 LEU A C 1
ATOM 707 O O . LEU A 1 87 ? -16.891 -22.637 -8.771 1.00 55.78 87 LEU A O 1
ATOM 711 N N . THR A 1 88 ? -17.310 -24.508 -7.597 1.00 52.19 88 THR A N 1
ATOM 712 C CA . THR A 1 88 ? -18.076 -25.202 -8.621 1.00 52.19 88 THR A CA 1
ATOM 713 C C . THR A 1 88 ? -19.431 -24.506 -8.706 1.00 52.19 88 THR A C 1
ATOM 715 O O . THR A 1 88 ? -20.408 -24.861 -8.054 1.00 52.19 88 THR A O 1
ATOM 718 N N . SER A 1 89 ? -19.497 -23.444 -9.505 1.00 57.38 89 SER A N 1
ATOM 719 C CA . SER A 1 89 ? -20.762 -22.885 -9.964 1.00 57.38 89 SER A CA 1
ATOM 720 C C . SER A 1 89 ? -21.396 -23.902 -10.917 1.00 57.38 89 SER A C 1
ATOM 722 O O . SER A 1 89 ? -21.104 -23.953 -12.106 1.00 57.38 89 SER A O 1
ATOM 724 N N . GLY A 1 90 ? -22.221 -24.788 -10.359 1.00 44.50 90 GLY A N 1
ATOM 725 C CA . GLY A 1 90 ? -22.830 -25.894 -11.098 1.00 44.50 90 GLY A CA 1
ATOM 726 C C . GLY A 1 90 ? -24.080 -26.471 -10.442 1.00 44.50 90 GLY A C 1
ATOM 727 O O . GLY A 1 90 ? -24.351 -27.657 -10.588 1.00 44.50 90 GLY A O 1
ATOM 728 N N . GLY A 1 91 ? -24.852 -25.656 -9.720 1.00 48.59 91 GLY A N 1
ATOM 729 C CA . GLY A 1 91 ? -26.191 -26.028 -9.268 1.00 48.59 91 GLY A CA 1
ATOM 730 C C . GLY A 1 91 ? -27.173 -26.081 -10.440 1.00 48.59 91 GLY A C 1
ATOM 731 O O . GLY A 1 91 ? -27.901 -25.123 -10.679 1.00 48.59 91 GLY A O 1
ATOM 732 N N . ARG A 1 92 ? -27.217 -27.200 -11.170 1.00 48.78 92 ARG A N 1
ATOM 733 C CA . ARG A 1 92 ? -28.420 -27.606 -11.913 1.00 48.78 92 ARG A CA 1
ATOM 734 C C . ARG A 1 92 ? -29.193 -28.597 -11.049 1.00 48.78 92 ARG A C 1
ATOM 736 O O . ARG A 1 92 ? -29.026 -29.806 -11.170 1.00 48.78 92 ARG A O 1
ATOM 743 N N . SER A 1 93 ? -30.059 -28.069 -10.190 1.00 47.31 93 SER A N 1
ATOM 744 C CA . SER A 1 93 ? -31.190 -28.828 -9.661 1.00 47.31 93 SER A CA 1
ATOM 745 C C . SER A 1 93 ? -32.158 -29.071 -10.816 1.00 47.31 93 SER A C 1
ATOM 747 O O . SER A 1 93 ? -32.944 -28.193 -11.161 1.00 47.31 93 SER A O 1
ATOM 749 N N . ASN A 1 94 ? -32.071 -30.234 -11.461 1.00 48.09 94 ASN A N 1
ATOM 750 C CA . ASN A 1 94 ? -33.138 -30.695 -12.339 1.00 48.09 94 ASN A CA 1
ATOM 751 C C . ASN A 1 94 ? -34.152 -31.438 -11.464 1.00 48.09 94 ASN A C 1
ATOM 753 O O . ASN A 1 94 ? -33.999 -32.629 -11.198 1.00 48.09 94 ASN A O 1
ATOM 757 N N . THR A 1 95 ? -35.154 -30.716 -10.963 1.00 49.44 95 THR A N 1
ATOM 758 C CA . THR A 1 95 ? -36.346 -31.331 -10.376 1.00 49.44 95 THR A CA 1
ATOM 759 C C . THR A 1 95 ? -37.076 -32.054 -11.502 1.00 49.44 95 THR A C 1
ATOM 761 O O . THR A 1 95 ? -37.727 -31.423 -12.332 1.00 49.44 95 THR A O 1
ATOM 764 N N . VAL A 1 96 ? -36.935 -33.377 -11.564 1.00 54.16 96 VAL A N 1
ATOM 765 C CA . VAL A 1 96 ? -37.818 -34.217 -12.374 1.00 54.16 96 VAL A CA 1
ATOM 766 C C . VAL A 1 96 ? -39.176 -34.189 -11.682 1.00 54.16 96 VAL A C 1
ATOM 768 O O . VAL A 1 96 ? -39.352 -34.781 -10.620 1.00 54.16 96 VAL A O 1
ATOM 771 N N . LEU A 1 97 ? -40.104 -33.422 -12.254 1.00 48.53 97 LEU A N 1
ATOM 772 C CA . LEU A 1 97 ? -41.521 -33.499 -11.928 1.00 48.53 97 LEU A CA 1
ATOM 773 C C . LEU A 1 97 ? -42.016 -34.901 -12.287 1.00 48.53 97 LEU A C 1
ATOM 775 O O . LEU A 1 97 ? -41.937 -35.328 -13.438 1.00 48.53 97 LEU A O 1
ATOM 779 N N . THR A 1 98 ? -42.496 -35.604 -11.272 1.00 51.22 98 THR A N 1
ATOM 780 C CA . THR A 1 98 ? -43.305 -36.813 -11.37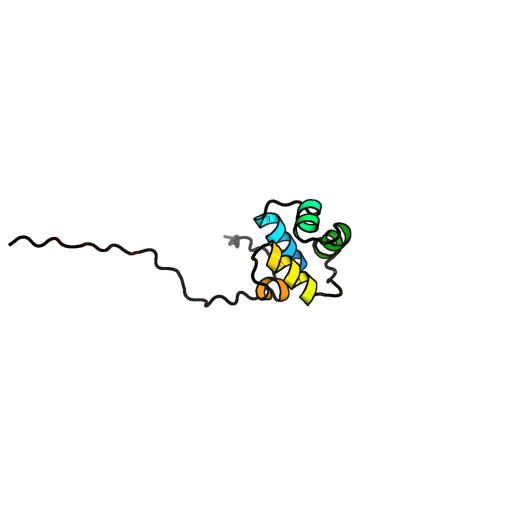1 1.00 51.22 98 THR A CA 1
ATOM 781 C C . THR A 1 98 ? -44.583 -36.505 -12.150 1.00 51.22 98 THR A C 1
ATOM 783 O O . THR A 1 98 ? -45.258 -35.529 -11.834 1.00 51.22 98 THR A O 1
ATOM 786 N N . HIS A 1 99 ? -44.945 -37.352 -13.110 1.00 45.53 99 HIS A N 1
ATOM 787 C CA . HIS A 1 99 ? -46.346 -37.678 -13.358 1.00 45.53 99 HIS A CA 1
ATOM 788 C C . HIS A 1 99 ? -46.444 -39.159 -13.737 1.00 45.53 99 HIS A C 1
ATOM 790 O O . HIS A 1 99 ? -45.861 -39.613 -14.721 1.00 45.53 99 HIS A O 1
ATOM 796 N N . GLU A 1 100 ? -47.084 -39.868 -12.813 1.00 49.81 100 GLU A N 1
ATOM 797 C CA . GLU A 1 100 ? -47.873 -41.098 -12.941 1.00 49.81 100 GLU A CA 1
ATOM 798 C C . GLU A 1 100 ? -48.600 -41.322 -14.276 1.00 49.81 100 GLU A C 1
ATOM 800 O O . GLU A 1 100 ? -49.093 -40.339 -14.875 1.00 49.81 100 GLU A O 1
#

InterPro domains:
  IPR001387 Cro/C1-type, helix-turn-helix domain [cd00093] (15-74)
  IPR010982 Lambda repressor-like, DNA-binding domain superfamily [G3DSA:1.10.260.40] (14-81)
  IPR010982 Lambda repressor-like, DNA-binding domain superfamily [SSF47413] (11-79)

Radius of gyration: 20.48 Å; chains: 1; bounding box: 60×53×43 Å

Foldseek 3Di:
DDDDDDDDDDPQALLSVLVVLCVVVVHDLCRLCVLLVHDSVVSCCCNPVVDADPPNLVSLVSSCVRRVDDSVCSNGVDDPPPPDPPPPPDPPPPPPDDDD

Sequence (100 aa):
MTVQLDWIPDLSTFSSRLAAIRHQMGWNIKEAAVACAIRPSSWREWELSGRRPRGYQEICEEIAKHTGVDYVWLMTGQDRRPKGEQLTSGGRSNTVLTHE